Protein AF-A0A8I0H5X3-F1 (afdb_monomer_lite)

Radius of gyration: 12.1 Å; chains: 1; bounding box: 28×21×29 Å

pLDDT: mean 93.56, std 4.82, range [69.69, 97.94]

Secondary structure (DSSP, 8-state):
-HHHHHHHHHHHHHTT--EEEE--GGG--HHHHHHHHHHHGGGEEEE-TTS-HHHHHHHHHHHHSS-S--EEEE-GGGGGS----

Structure (mmCIF, N/CA/C/O backbone):
data_AF-A0A8I0H5X3-F1
#
_entry.id   AF-A0A8I0H5X3-F1
#
loop_
_atom_site.group_PDB
_atom_site.id
_atom_site.type_symbol
_atom_site.label_atom_id
_atom_site.label_alt_id
_atom_site.label_comp_id
_atom_site.label_asym_id
_atom_site.label_entity_id
_atom_site.label_seq_id
_atom_site.pdbx_PDB_ins_code
_atom_site.Cartn_x
_atom_site.Cartn_y
_atom_site.Cartn_z
_atom_site.occupancy
_atom_site.B_iso_or_equiv
_atom_site.auth_seq_id
_atom_site.auth_comp_id
_atom_site.auth_asym_id
_atom_site.auth_atom_id
_atom_site.pdbx_PDB_model_num
ATOM 1 N N . LYS A 1 1 ? 11.517 11.398 8.854 1.00 73.62 1 LYS A N 1
ATOM 2 C CA . LYS A 1 1 ? 10.286 11.526 8.028 1.00 73.62 1 LYS A CA 1
ATOM 3 C C . LYS A 1 1 ? 9.539 10.202 7.921 1.00 73.62 1 LYS A C 1
ATOM 5 O O . LYS A 1 1 ? 8.390 10.177 8.324 1.00 73.62 1 LYS A O 1
ATOM 10 N N . THR A 1 2 ? 10.179 9.119 7.466 1.00 79.38 2 THR A N 1
ATOM 11 C CA . THR A 1 2 ? 9.544 7.792 7.326 1.00 79.38 2 THR A CA 1
ATOM 12 C C . THR A 1 2 ? 8.820 7.326 8.590 1.00 79.38 2 THR A C 1
ATOM 14 O O . THR A 1 2 ? 7.674 6.921 8.482 1.00 79.38 2 THR A O 1
ATOM 17 N N . GLU A 1 3 ? 9.408 7.499 9.779 1.00 89.69 3 GLU A N 1
ATOM 18 C CA . GLU A 1 3 ? 8.727 7.129 11.034 1.00 89.69 3 GLU A CA 1
ATOM 19 C C . GLU A 1 3 ? 7.472 7.944 11.347 1.00 89.69 3 GLU A C 1
ATOM 21 O O . GLU A 1 3 ? 6.495 7.416 11.868 1.00 89.69 3 GLU A O 1
ATOM 26 N N . ILE A 1 4 ? 7.455 9.226 10.974 1.00 95.00 4 ILE A N 1
ATOM 27 C CA . ILE A 1 4 ? 6.251 10.051 11.119 1.00 95.00 4 ILE A CA 1
ATOM 28 C C . ILE A 1 4 ? 5.158 9.511 10.190 1.00 95.00 4 ILE A C 1
ATOM 30 O O . ILE A 1 4 ? 4.015 9.378 10.611 1.00 95.00 4 ILE A O 1
ATOM 34 N N . TYR A 1 5 ? 5.504 9.141 8.953 1.00 94.69 5 TYR A N 1
ATOM 35 C CA . TYR A 1 5 ? 4.539 8.548 8.025 1.00 94.69 5 TYR A CA 1
ATOM 36 C C . TYR A 1 5 ? 4.036 7.190 8.505 1.00 94.69 5 TYR A C 1
ATOM 38 O O . TYR A 1 5 ? 2.835 6.966 8.469 1.00 94.69 5 TYR A O 1
ATOM 46 N N . ILE A 1 6 ? 4.913 6.317 9.005 1.00 96.25 6 ILE A N 1
ATOM 47 C CA . ILE A 1 6 ? 4.519 5.014 9.561 1.00 96.25 6 ILE A CA 1
ATOM 48 C C . ILE A 1 6 ? 3.528 5.204 10.709 1.00 96.25 6 ILE A C 1
ATOM 50 O O . ILE A 1 6 ? 2.490 4.546 10.736 1.00 96.25 6 ILE A O 1
ATOM 54 N N . ARG A 1 7 ? 3.801 6.145 11.620 1.00 96.94 7 ARG A N 1
ATOM 55 C CA . ARG A 1 7 ? 2.891 6.460 12.722 1.00 96.94 7 ARG A CA 1
ATOM 56 C C . ARG A 1 7 ? 1.521 6.931 12.227 1.00 96.94 7 ARG A C 1
ATOM 58 O O . ARG A 1 7 ? 0.516 6.390 12.677 1.00 96.94 7 ARG A O 1
ATOM 65 N N . LEU A 1 8 ? 1.486 7.895 11.306 1.00 97.88 8 LEU A N 1
ATOM 66 C CA . LEU A 1 8 ? 0.235 8.433 10.761 1.00 97.88 8 LEU A CA 1
ATOM 67 C C . LEU A 1 8 ? -0.555 7.355 10.011 1.00 97.88 8 LEU A C 1
ATOM 69 O O . LEU A 1 8 ? -1.745 7.190 10.242 1.00 97.88 8 LEU A O 1
ATOM 73 N N . ILE A 1 9 ? 0.118 6.557 9.179 1.00 97.69 9 ILE A N 1
ATOM 74 C CA . ILE A 1 9 ? -0.498 5.416 8.493 1.00 97.69 9 ILE A CA 1
ATOM 75 C C . ILE A 1 9 ? -1.107 4.455 9.522 1.00 97.69 9 ILE A C 1
ATOM 77 O O . ILE A 1 9 ? -2.257 4.056 9.377 1.00 97.69 9 ILE A O 1
ATOM 81 N N . ALA A 1 10 ? -0.374 4.106 10.582 1.00 97.81 10 ALA A N 1
ATOM 82 C CA . ALA A 1 10 ? -0.867 3.191 11.607 1.00 97.81 10 ALA A CA 1
ATOM 83 C C . ALA A 1 10 ? -2.118 3.720 12.330 1.00 97.81 10 ALA A C 1
ATOM 85 O O . ALA A 1 10 ? -2.996 2.933 12.674 1.00 97.81 10 ALA A O 1
ATOM 86 N N . GLU A 1 11 ? -2.195 5.028 12.583 1.00 97.94 11 GLU A N 1
ATOM 87 C CA . GLU A 1 11 ? -3.361 5.674 13.199 1.00 97.94 11 GLU A CA 1
ATOM 88 C C . GLU A 1 11 ? -4.602 5.570 12.296 1.00 97.94 11 GLU A C 1
ATOM 90 O O . GLU A 1 11 ? -5.664 5.157 12.763 1.00 97.94 11 GLU A O 1
ATOM 95 N N . GLU A 1 12 ? -4.450 5.833 10.997 1.00 97.38 12 GLU A N 1
ATOM 96 C CA . GLU A 1 12 ? -5.529 5.716 10.010 1.00 97.38 12 GLU A CA 1
ATOM 97 C C . GLU A 1 12 ? -6.001 4.265 9.825 1.00 97.38 12 GLU A C 1
ATOM 99 O O . GLU A 1 12 ? -7.203 3.990 9.872 1.00 97.38 12 GLU A O 1
ATOM 104 N N . LEU A 1 13 ? -5.063 3.318 9.690 1.00 96.19 13 LEU A N 1
ATOM 105 C CA . LEU A 1 13 ? -5.386 1.895 9.542 1.00 96.19 13 LEU A CA 1
ATOM 106 C C . LEU A 1 13 ? -6.096 1.343 10.788 1.00 96.19 13 LEU A C 1
ATOM 108 O O . LEU A 1 13 ? -7.041 0.566 10.656 1.00 96.19 13 LEU A O 1
ATOM 112 N N . ARG A 1 14 ? -5.687 1.759 11.999 1.00 96.06 14 ARG A N 1
ATOM 113 C CA . ARG A 1 14 ? -6.360 1.380 13.259 1.00 96.06 14 ARG A CA 1
ATOM 114 C C . ARG A 1 14 ? -7.790 1.901 13.343 1.00 96.06 14 ARG A C 1
ATOM 116 O O . ARG A 1 14 ? -8.625 1.263 13.974 1.00 96.06 14 ARG A O 1
ATOM 123 N N . ALA A 1 15 ? -8.073 3.026 12.698 1.00 96.06 15 ALA A N 1
ATOM 124 C CA . ALA A 1 15 ? -9.422 3.560 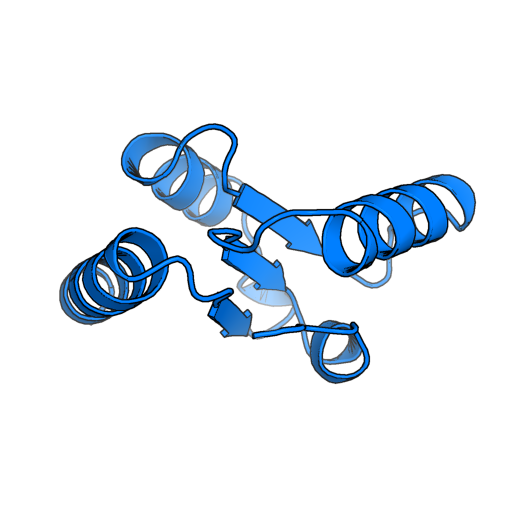12.580 1.00 96.06 15 ALA A CA 1
ATOM 125 C C . ALA A 1 15 ? -10.236 2.907 11.444 1.00 96.06 15 ALA A C 1
ATOM 127 O O . ALA A 1 15 ? -11.310 3.400 11.108 1.00 96.06 15 ALA A O 1
ATOM 128 N N . GLY A 1 16 ? -9.727 1.828 10.836 1.00 94.88 16 GLY A N 1
ATOM 129 C CA . GLY A 1 16 ? -10.382 1.105 9.749 1.00 94.88 16 GLY A CA 1
ATOM 130 C C . GLY A 1 16 ? -10.270 1.785 8.387 1.00 94.88 16 GLY A C 1
ATOM 131 O O . GLY A 1 16 ? -10.757 1.238 7.406 1.00 94.88 16 GLY A O 1
ATOM 132 N N . ARG A 1 17 ? -9.595 2.934 8.275 1.00 95.88 17 ARG A N 1
ATOM 133 C CA . ARG A 1 17 ? -9.521 3.683 7.017 1.00 95.88 17 ARG A CA 1
ATOM 134 C C . ARG A 1 17 ? -8.438 3.134 6.101 1.00 95.88 17 ARG A C 1
ATOM 136 O O . ARG A 1 17 ? -7.417 2.610 6.544 1.00 95.88 17 ARG A O 1
ATOM 143 N N . ASN A 1 18 ? -8.661 3.267 4.800 1.00 96.50 18 ASN A N 1
ATOM 144 C CA . ASN A 1 18 ? -7.640 2.992 3.798 1.00 96.50 18 ASN A CA 1
ATOM 145 C C . ASN A 1 18 ? -6.658 4.166 3.689 1.00 96.50 18 ASN A C 1
ATOM 147 O O . ASN A 1 18 ? -7.044 5.326 3.813 1.00 96.50 18 ASN A O 1
ATOM 151 N N . VAL A 1 19 ? -5.390 3.871 3.400 1.00 97.50 19 VAL A N 1
ATOM 152 C CA . VAL A 1 19 ? -4.339 4.879 3.221 1.00 97.50 19 VAL A CA 1
ATOM 153 C C . VAL A 1 19 ? -3.652 4.695 1.879 1.00 97.50 19 VAL A C 1
ATOM 155 O O . VAL A 1 19 ? -3.266 3.586 1.515 1.00 97.50 19 VAL A O 1
ATOM 158 N N . LEU A 1 20 ? -3.437 5.801 1.168 1.00 97.38 20 LEU A N 1
ATOM 159 C CA . LEU A 1 20 ? -2.611 5.843 -0.032 1.00 97.38 20 LEU A CA 1
ATOM 160 C C . LEU A 1 20 ? -1.274 6.518 0.267 1.00 97.38 20 LEU A C 1
ATOM 162 O O . LEU A 1 20 ? -1.212 7.732 0.456 1.00 97.38 20 LEU A O 1
ATOM 166 N N . TYR A 1 21 ? -0.193 5.743 0.256 1.00 96.75 21 TYR A N 1
ATOM 167 C CA . TYR A 1 21 ? 1.163 6.263 0.371 1.00 96.75 21 TYR A CA 1
ATOM 168 C C . TYR A 1 21 ? 1.817 6.352 -1.010 1.00 96.75 21 TYR A C 1
ATOM 170 O O . TYR A 1 21 ? 2.316 5.364 -1.556 1.00 96.75 21 TYR A O 1
ATOM 178 N N . MET A 1 22 ? 1.771 7.554 -1.592 1.00 95.25 22 MET A N 1
ATOM 179 C CA . MET A 1 22 ? 2.297 7.821 -2.929 1.00 95.25 22 MET A CA 1
ATOM 180 C C . MET A 1 22 ? 3.791 8.127 -2.913 1.00 95.25 22 MET A C 1
ATOM 182 O O . MET A 1 22 ? 4.283 8.921 -2.111 1.00 95.25 22 MET A O 1
ATOM 186 N N . LEU A 1 23 ? 4.498 7.540 -3.870 1.00 92.81 23 LEU A N 1
ATOM 187 C CA . LEU A 1 23 ? 5.932 7.680 -4.054 1.00 92.81 23 LEU A CA 1
ATOM 188 C C . LEU A 1 23 ? 6.240 8.066 -5.509 1.00 92.81 23 LEU A C 1
ATOM 190 O O . LEU A 1 23 ? 5.506 7.683 -6.427 1.00 92.81 23 LEU A O 1
ATOM 194 N N . PRO A 1 24 ? 7.349 8.779 -5.766 1.00 91.25 24 PRO A N 1
ATOM 195 C CA . PRO A 1 24 ? 7.938 8.821 -7.101 1.00 91.25 24 PRO A CA 1
ATOM 196 C C . PRO A 1 24 ? 8.196 7.400 -7.619 1.00 91.25 24 PRO A C 1
ATOM 198 O O . PRO A 1 24 ? 8.564 6.522 -6.842 1.00 91.25 24 PRO A O 1
ATOM 201 N N . GLU A 1 25 ? 8.064 7.166 -8.927 1.00 86.75 25 GLU A N 1
ATOM 202 C CA . GLU A 1 25 ? 8.206 5.816 -9.503 1.00 86.75 25 GLU A CA 1
ATOM 203 C C . GLU A 1 25 ? 9.566 5.174 -9.188 1.00 86.75 25 GLU A C 1
ATOM 205 O O . GLU A 1 25 ? 9.631 4.011 -8.799 1.00 86.75 25 GLU A O 1
ATOM 210 N N . ILE A 1 26 ? 10.638 5.966 -9.229 1.00 86.69 26 ILE A N 1
ATOM 211 C CA . ILE A 1 26 ? 11.998 5.539 -8.871 1.00 86.69 26 ILE A CA 1
ATOM 212 C C . ILE A 1 26 ? 12.178 5.198 -7.382 1.00 86.69 26 ILE A C 1
ATOM 214 O O . ILE A 1 26 ? 13.137 4.524 -7.019 1.00 86.69 26 ILE A O 1
ATOM 218 N N . ALA A 1 27 ? 11.280 5.668 -6.513 1.00 89.00 27 ALA A N 1
ATOM 219 C CA . ALA A 1 27 ? 11.351 5.464 -5.068 1.00 89.00 27 ALA A CA 1
ATOM 220 C C . ALA A 1 27 ? 10.565 4.229 -4.599 1.00 89.00 27 ALA A C 1
ATOM 222 O O . ALA A 1 27 ? 10.677 3.851 -3.432 1.00 89.00 27 ALA A O 1
ATOM 223 N N . LEU A 1 28 ? 9.801 3.575 -5.485 1.00 90.38 28 LEU A N 1
ATOM 224 C CA . LEU A 1 28 ? 9.100 2.327 -5.185 1.00 90.38 28 LEU A CA 1
ATOM 225 C C . LEU A 1 28 ? 10.077 1.138 -5.215 1.00 90.38 28 LEU A C 1
ATOM 227 O O . LEU A 1 28 ? 10.033 0.271 -6.087 1.00 90.38 28 LEU A O 1
ATOM 231 N N . THR A 1 29 ? 11.009 1.125 -4.267 1.00 92.12 29 THR A N 1
ATOM 232 C CA . THR A 1 29 ? 12.044 0.097 -4.165 1.00 92.12 29 THR A CA 1
ATOM 233 C C . THR A 1 29 ? 11.563 -1.102 -3.351 1.00 92.12 29 THR A C 1
ATOM 235 O O . THR A 1 29 ? 10.721 -0.980 -2.456 1.00 92.12 29 THR A O 1
ATOM 238 N N . ALA A 1 30 ? 12.151 -2.275 -3.608 1.00 91.75 30 ALA A N 1
ATOM 239 C CA . ALA A 1 30 ? 11.874 -3.486 -2.834 1.00 91.75 30 ALA A CA 1
ATOM 240 C C . ALA A 1 30 ? 12.162 -3.298 -1.333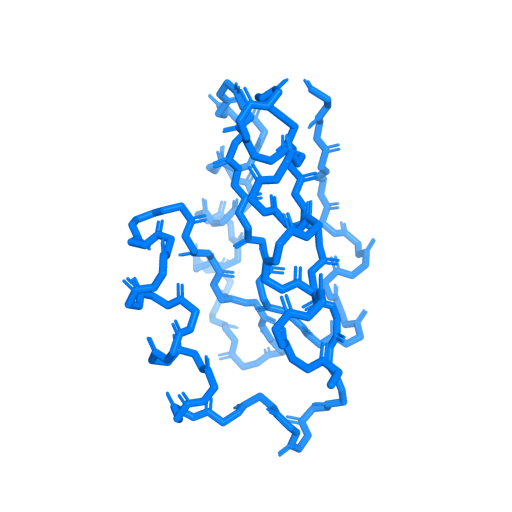 1.00 91.75 30 ALA A C 1
ATOM 242 O O . ALA A 1 30 ? 11.423 -3.815 -0.503 1.00 91.75 30 ALA A O 1
ATOM 243 N N . GLN A 1 31 ? 13.180 -2.504 -0.980 1.00 93.88 31 GLN A N 1
ATOM 244 C CA . GLN A 1 31 ? 13.518 -2.185 0.409 1.00 93.88 31 GLN A CA 1
ATOM 245 C C . GLN A 1 31 ? 12.404 -1.400 1.112 1.00 93.88 31 GLN A C 1
ATOM 247 O O . GLN A 1 31 ? 12.062 -1.702 2.253 1.00 93.88 31 GLN A O 1
ATOM 252 N N . LEU A 1 32 ? 11.831 -0.389 0.449 1.00 93.19 32 LEU A N 1
ATOM 253 C CA . LEU A 1 32 ? 10.747 0.396 1.036 1.00 93.19 32 LEU A CA 1
ATOM 254 C C . LEU A 1 32 ? 9.471 -0.438 1.166 1.00 93.19 32 LEU A C 1
ATOM 256 O O . LEU A 1 32 ? 8.827 -0.396 2.210 1.00 93.19 32 LEU A O 1
ATOM 260 N N . ILE A 1 33 ? 9.139 -1.228 0.141 1.00 94.25 33 ILE A N 1
ATOM 261 C CA . ILE A 1 33 ? 8.013 -2.170 0.191 1.00 94.25 33 ILE A CA 1
ATOM 262 C C . ILE A 1 33 ? 8.206 -3.175 1.330 1.00 94.25 33 ILE A C 1
ATOM 264 O O . ILE A 1 33 ? 7.265 -3.411 2.081 1.00 94.25 33 ILE A O 1
ATOM 268 N N . GLY A 1 34 ? 9.412 -3.736 1.470 1.00 95.81 34 GLY A N 1
ATOM 269 C CA . GLY A 1 34 ? 9.780 -4.643 2.556 1.00 95.81 34 GLY A CA 1
ATOM 270 C C . GLY A 1 34 ? 9.525 -4.005 3.914 1.00 95.81 34 GLY A C 1
ATOM 271 O O . GLY A 1 34 ? 8.718 -4.518 4.674 1.00 95.81 34 GLY A O 1
ATOM 272 N N . ARG A 1 35 ? 10.055 -2.797 4.142 1.00 95.06 35 ARG A N 1
ATOM 273 C CA . ARG A 1 35 ? 9.810 -2.047 5.380 1.00 95.06 35 ARG A CA 1
ATOM 274 C C . ARG A 1 35 ? 8.319 -1.845 5.658 1.00 95.06 35 ARG A C 1
ATOM 276 O O . ARG A 1 35 ? 7.876 -2.040 6.780 1.00 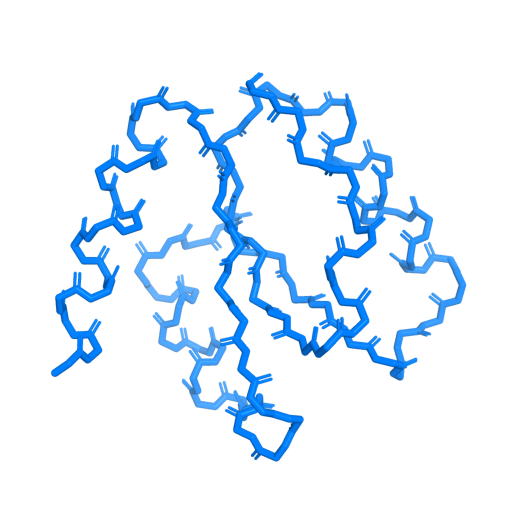95.06 35 ARG A O 1
ATOM 283 N N . MET A 1 36 ? 7.525 -1.448 4.661 1.00 96.94 36 MET A N 1
ATOM 284 C CA . MET A 1 36 ? 6.079 -1.282 4.865 1.00 96.94 36 MET A CA 1
ATOM 285 C C . MET A 1 36 ? 5.402 -2.612 5.219 1.00 96.94 36 MET A C 1
ATOM 287 O O . MET A 1 36 ? 4.521 -2.630 6.073 1.00 96.94 36 MET A O 1
ATOM 291 N N . ARG A 1 37 ? 5.820 -3.724 4.605 1.00 97.25 37 ARG A N 1
ATOM 292 C CA . ARG A 1 37 ? 5.322 -5.066 4.944 1.00 97.25 37 ARG A CA 1
ATOM 293 C C . ARG A 1 37 ? 5.741 -5.500 6.346 1.00 97.25 37 ARG A C 1
ATOM 295 O O . ARG A 1 37 ? 4.918 -6.082 7.036 1.00 97.25 37 ARG A O 1
ATOM 302 N N . ASP A 1 38 ? 6.945 -5.162 6.794 1.00 97.06 38 ASP A N 1
ATOM 303 C CA . ASP A 1 38 ? 7.398 -5.463 8.157 1.00 97.06 38 ASP A CA 1
ATOM 304 C C . ASP A 1 38 ? 6.529 -4.752 9.211 1.00 97.06 38 ASP A C 1
ATOM 306 O O . ASP A 1 38 ? 6.237 -5.319 10.261 1.00 97.06 38 ASP A O 1
ATOM 310 N N . HIS A 1 39 ? 6.065 -3.529 8.924 1.00 96.75 39 HIS A N 1
ATOM 311 C CA . HIS A 1 39 ? 5.202 -2.767 9.836 1.00 96.75 39 HIS A CA 1
ATOM 312 C C . HIS A 1 39 ? 3.711 -3.117 9.740 1.00 96.75 39 HIS A C 1
ATOM 314 O O . HIS A 1 39 ? 3.015 -3.080 10.753 1.00 96.75 39 HIS A O 1
ATOM 320 N N . PHE A 1 40 ? 3.198 -3.393 8.537 1.00 97.44 40 PHE A N 1
ATOM 321 C CA . PHE A 1 40 ? 1.752 -3.465 8.277 1.00 97.44 40 PHE A CA 1
ATOM 322 C C . PHE A 1 40 ? 1.275 -4.816 7.720 1.00 97.44 40 PHE A C 1
ATOM 324 O O . PHE A 1 40 ? 0.076 -5.005 7.517 1.00 97.44 40 PHE A O 1
ATOM 331 N N . GLY A 1 41 ? 2.189 -5.755 7.469 1.00 96.38 41 GLY A N 1
ATOM 332 C CA . GLY A 1 41 ? 1.888 -7.112 7.017 1.00 96.38 41 GLY A CA 1
ATOM 333 C C . GLY A 1 41 ? 1.011 -7.154 5.765 1.00 96.38 41 GLY A C 1
ATOM 334 O O . GLY A 1 41 ? 1.260 -6.466 4.770 1.00 96.38 41 GLY A O 1
ATOM 335 N N . ASP A 1 42 ? -0.054 -7.949 5.843 1.00 94.12 42 ASP A N 1
ATOM 336 C CA . ASP A 1 42 ? -0.982 -8.204 4.737 1.00 94.12 42 ASP A CA 1
ATOM 337 C C . ASP A 1 42 ? -1.892 -7.016 4.392 1.00 94.12 42 ASP A C 1
ATOM 339 O O . ASP A 1 42 ? -2.589 -7.042 3.374 1.00 94.12 42 ASP A O 1
ATOM 343 N N . ALA A 1 43 ? -1.876 -5.943 5.193 1.00 95.75 43 ALA A N 1
ATOM 344 C CA . ALA A 1 43 ? -2.578 -4.711 4.845 1.00 95.75 43 ALA A CA 1
ATOM 345 C C . ALA A 1 43 ? -1.941 -4.002 3.636 1.00 95.75 43 ALA A C 1
ATOM 347 O O . ALA A 1 43 ? -2.600 -3.175 3.000 1.00 95.75 43 ALA A O 1
ATOM 348 N N . VAL A 1 44 ? -0.677 -4.310 3.311 1.00 97.50 44 VAL A N 1
ATOM 349 C CA . VAL A 1 44 ? 0.077 -3.653 2.237 1.00 97.50 44 VAL A CA 1
ATOM 350 C C . VAL A 1 44 ? -0.318 -4.172 0.858 1.00 97.50 44 VAL A C 1
ATOM 352 O O . VAL A 1 44 ? -0.117 -5.336 0.510 1.00 97.50 44 VAL A O 1
ATOM 355 N N . ILE A 1 45 ? -0.761 -3.255 0.006 1.00 96.44 45 ILE A N 1
ATOM 356 C CA . ILE A 1 45 ? -1.018 -3.467 -1.415 1.00 96.44 45 ILE A CA 1
ATOM 357 C C . ILE A 1 45 ? -0.036 -2.609 -2.211 1.00 96.44 45 ILE A C 1
ATOM 359 O O . ILE A 1 45 ? 0.021 -1.397 -2.041 1.00 96.44 45 ILE A O 1
ATOM 363 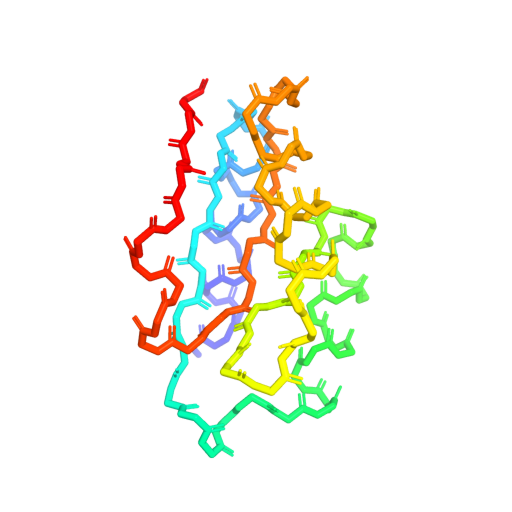N N . VAL A 1 46 ? 0.735 -3.223 -3.108 1.00 95.88 46 VAL A N 1
ATOM 364 C CA . VAL A 1 46 ? 1.661 -2.492 -3.988 1.00 95.88 46 VAL A CA 1
ATOM 365 C C . VAL A 1 46 ? 0.974 -2.199 -5.317 1.00 95.88 46 VAL A C 1
ATOM 367 O O . VAL A 1 46 ? 0.439 -3.119 -5.937 1.00 95.88 46 VAL A O 1
ATOM 370 N N . TYR A 1 47 ? 1.013 -0.943 -5.774 1.00 96.44 47 TYR A N 1
ATOM 371 C CA . TYR A 1 47 ? 0.398 -0.539 -7.041 1.00 96.44 47 TYR A CA 1
ATOM 372 C C . TYR A 1 47 ? 1.312 0.302 -7.940 1.00 96.44 47 TYR A C 1
ATOM 374 O O . TYR A 1 47 ? 1.715 1.411 -7.592 1.00 96.44 47 TYR A O 1
ATOM 382 N N . HIS A 1 48 ? 1.591 -0.192 -9.148 1.00 93.88 48 HIS A N 1
ATOM 383 C CA . HIS A 1 48 ? 2.375 0.524 -10.156 1.00 93.88 48 HIS A CA 1
ATOM 384 C C . HIS A 1 48 ? 1.978 0.170 -11.595 1.00 93.88 48 HIS A C 1
ATOM 386 O O . HIS A 1 48 ? 1.286 -0.815 -11.851 1.00 93.88 48 HIS A O 1
ATOM 392 N N . SER A 1 49 ? 2.479 0.955 -12.552 1.00 88.31 49 SER A N 1
ATOM 393 C CA . SER A 1 49 ? 2.225 0.831 -13.999 1.00 88.31 49 SER A CA 1
ATOM 394 C C . SER A 1 49 ? 2.481 -0.577 -14.558 1.00 88.31 49 SER A C 1
ATOM 396 O O . SER A 1 49 ? 1.690 -1.076 -15.352 1.00 88.31 49 SER A O 1
ATOM 398 N N . ARG A 1 50 ? 3.540 -1.254 -14.093 1.00 89.62 50 ARG A N 1
ATOM 399 C CA . ARG A 1 50 ? 3.939 -2.600 -14.562 1.00 89.62 50 ARG A CA 1
ATOM 400 C C . ARG A 1 50 ? 3.073 -3.773 -14.072 1.00 89.62 50 ARG A C 1
ATOM 402 O O . ARG A 1 50 ? 3.411 -4.918 -14.350 1.00 89.62 50 ARG A O 1
ATOM 409 N N . LEU A 1 51 ? 2.006 -3.535 -13.305 1.00 92.69 51 LEU A N 1
ATOM 410 C CA . LEU A 1 51 ? 1.062 -4.606 -12.966 1.00 92.69 51 LEU A CA 1
ATOM 411 C C . LEU A 1 51 ? 0.364 -5.107 -14.235 1.00 92.69 51 LEU A C 1
ATOM 413 O O . LEU A 1 51 ? 0.100 -4.332 -15.149 1.00 92.69 51 LEU A O 1
ATOM 417 N N . THR A 1 52 ? 0.037 -6.395 -14.288 1.00 96.06 52 THR A N 1
ATOM 418 C CA . THR A 1 52 ? -0.834 -6.925 -15.345 1.00 96.06 52 THR A CA 1
ATOM 419 C C . THR A 1 52 ? -2.282 -6.501 -15.098 1.00 96.06 52 THR A C 1
ATOM 421 O O . THR A 1 52 ? -2.654 -6.195 -13.961 1.00 96.06 52 THR A O 1
ATOM 424 N N . ASP A 1 53 ? -3.123 -6.522 -16.133 1.00 94.50 53 ASP A N 1
ATOM 425 C CA . ASP A 1 53 ? -4.548 -6.187 -15.998 1.00 94.50 53 ASP A CA 1
ATOM 426 C C . ASP A 1 53 ? -5.263 -7.054 -14.965 1.00 94.50 53 ASP A C 1
ATOM 428 O O . ASP A 1 53 ? -5.983 -6.533 -14.116 1.00 94.50 53 ASP A O 1
ATOM 432 N N . ASN A 1 54 ? -4.977 -8.356 -14.948 1.00 96.31 54 ASN A N 1
ATOM 433 C CA . ASN A 1 54 ? -5.549 -9.269 -13.960 1.00 96.31 54 ASN A CA 1
ATOM 434 C C . ASN A 1 54 ? -5.190 -8.847 -12.529 1.00 96.31 54 ASN A C 1
ATOM 436 O O . ASN A 1 54 ? -6.055 -8.812 -11.656 1.00 96.31 54 ASN A O 1
ATOM 440 N N . ARG A 1 55 ? -3.933 -8.446 -12.289 1.00 95.12 55 ARG A N 1
ATOM 441 C CA . ARG A 1 55 ? -3.500 -7.981 -10.965 1.00 95.12 55 ARG A CA 1
ATOM 442 C C . ARG A 1 55 ? -4.095 -6.623 -10.606 1.00 95.12 55 ARG A C 1
ATOM 444 O O . ARG A 1 55 ? -4.448 -6.422 -9.448 1.00 95.12 55 ARG A O 1
ATOM 451 N N . ARG A 1 56 ? -4.253 -5.711 -11.573 1.00 95.50 56 ARG A N 1
ATOM 452 C CA . ARG A 1 56 ? -4.990 -4.454 -11.361 1.00 95.50 56 ARG A CA 1
ATOM 453 C C . ARG A 1 56 ? -6.439 -4.727 -10.960 1.00 95.50 56 ARG A C 1
ATOM 455 O O . ARG A 1 56 ? -6.905 -4.153 -9.980 1.00 95.50 56 ARG A O 1
ATOM 462 N N . ALA A 1 57 ? -7.121 -5.630 -11.663 1.00 94.94 57 ALA A N 1
ATOM 463 C CA . ALA A 1 57 ? -8.500 -6.011 -11.374 1.00 94.94 57 ALA A CA 1
ATOM 464 C C . ALA A 1 57 ? -8.645 -6.698 -10.004 1.00 94.94 57 ALA A C 1
ATOM 466 O O . ALA A 1 57 ? -9.606 -6.430 -9.284 1.00 94.94 57 ALA A O 1
ATOM 467 N N . ASP A 1 58 ? -7.689 -7.549 -9.616 1.00 94.62 58 ASP A N 1
ATOM 468 C CA . ASP A 1 58 ? -7.638 -8.146 -8.275 1.00 94.62 58 ASP A CA 1
ATOM 469 C C . ASP A 1 58 ? -7.495 -7.077 -7.186 1.00 94.62 58 ASP A C 1
ATOM 471 O O . ASP A 1 58 ? -8.222 -7.107 -6.194 1.00 94.62 58 ASP A O 1
ATOM 475 N N . VAL A 1 59 ? -6.569 -6.127 -7.362 1.00 94.75 59 VAL A N 1
ATOM 476 C CA . VAL A 1 59 ? -6.365 -5.014 -6.421 1.00 94.75 59 VAL A CA 1
ATOM 477 C C . VAL A 1 59 ? -7.629 -4.170 -6.308 1.00 94.75 59 VAL A C 1
ATOM 479 O O . VAL A 1 59 ? -8.079 -3.903 -5.197 1.00 94.75 59 VAL A O 1
ATOM 482 N N . TYR A 1 60 ? -8.230 -3.812 -7.442 1.00 94.56 60 TYR A N 1
ATOM 483 C CA . TYR A 1 60 ? -9.476 -3.055 -7.483 1.00 94.56 60 TYR A CA 1
ATOM 484 C C . TYR A 1 60 ? -10.579 -3.765 -6.690 1.00 94.56 60 TYR A C 1
ATOM 486 O O . TYR A 1 60 ? -11.133 -3.179 -5.765 1.00 94.56 60 TYR A O 1
ATOM 494 N N . ARG A 1 61 ? -10.828 -5.055 -6.971 1.00 93.50 61 ARG A N 1
ATOM 495 C CA . ARG A 1 61 ? -11.828 -5.872 -6.259 1.00 93.50 61 ARG A CA 1
ATOM 496 C C . ARG A 1 61 ? -11.557 -5.969 -4.758 1.00 93.50 61 ARG A C 1
ATOM 498 O O . ARG A 1 61 ? -12.491 -5.880 -3.967 1.00 93.50 61 ARG A O 1
ATOM 505 N N . ARG A 1 62 ? -10.292 -6.127 -4.358 1.00 92.12 62 ARG A N 1
ATOM 506 C CA . ARG A 1 62 ? -9.896 -6.175 -2.940 1.00 92.12 62 ARG A CA 1
ATOM 507 C C . ARG A 1 62 ? -10.161 -4.861 -2.209 1.00 92.12 62 ARG A C 1
ATOM 509 O O . ARG A 1 62 ? -10.533 -4.909 -1.044 1.00 92.12 62 ARG A O 1
ATOM 516 N N . LEU A 1 63 ? -9.950 -3.722 -2.868 1.00 94.12 63 LEU A N 1
ATOM 517 C CA . LEU A 1 63 ? -10.181 -2.406 -2.272 1.00 94.12 63 LEU A CA 1
ATOM 518 C C . LEU A 1 63 ? -11.675 -2.103 -2.126 1.00 94.12 63 LEU A C 1
ATOM 520 O O . LEU A 1 63 ? -12.090 -1.669 -1.060 1.00 94.12 63 LEU A O 1
ATOM 524 N N . ILE A 1 64 ? -12.487 -2.381 -3.152 1.00 93.94 64 ILE A N 1
ATOM 525 C CA . ILE A 1 64 ? -13.937 -2.111 -3.101 1.00 93.94 64 ILE A CA 1
ATOM 526 C C . ILE A 1 64 ? -14.711 -3.095 -2.218 1.00 93.94 64 ILE A C 1
ATOM 528 O O . ILE A 1 64 ? -15.729 -2.725 -1.650 1.00 93.94 64 ILE A O 1
ATOM 532 N N . GLY A 1 65 ? -14.266 -4.353 -2.137 1.00 89.62 65 GLY A N 1
ATOM 533 C CA . GLY A 1 65 ? -14.939 -5.401 -1.364 1.00 89.62 65 GLY A CA 1
ATOM 534 C C . GLY A 1 65 ? -14.408 -5.552 0.060 1.00 89.62 65 GLY A C 1
ATOM 535 O O . GLY A 1 65 ? -14.889 -6.403 0.803 1.00 89.62 65 GLY A O 1
ATOM 536 N N . GLY A 1 66 ? -13.375 -4.790 0.425 1.00 86.25 66 GLY A N 1
ATOM 537 C CA . GLY A 1 66 ? -12.767 -4.833 1.749 1.00 86.25 66 GLY A CA 1
ATOM 538 C C . GLY A 1 66 ? -13.495 -3.938 2.750 1.00 86.25 66 GLY A C 1
ATOM 539 O O . GLY A 1 66 ? -14.076 -2.924 2.385 1.00 86.25 66 GLY A O 1
ATOM 540 N N . SER A 1 67 ? -13.385 -4.270 4.034 1.00 86.56 67 SER A N 1
ATOM 541 C CA . SER A 1 67 ? -13.892 -3.463 5.154 1.00 86.56 67 SER A CA 1
ATOM 542 C C . SER A 1 67 ? -12.944 -2.319 5.556 1.00 86.56 67 SER A C 1
ATOM 544 O O . SER A 1 67 ? -12.881 -1.962 6.729 1.00 86.56 67 SER A O 1
ATOM 546 N N . GLY A 1 68 ? -12.125 -1.830 4.620 1.00 90.94 68 GLY A N 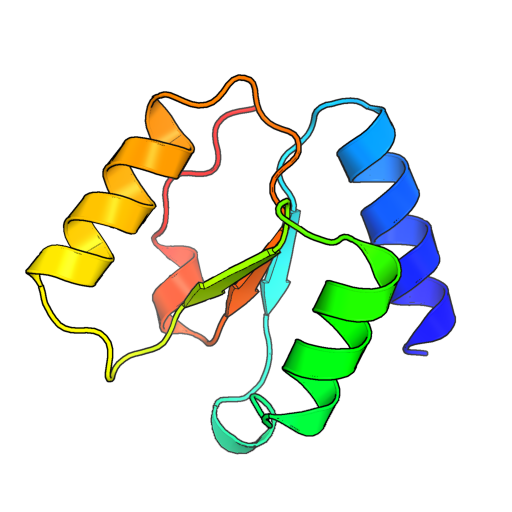1
ATOM 547 C CA . GLY A 1 68 ? -11.077 -0.846 4.892 1.00 90.94 68 GLY A CA 1
ATOM 548 C C . GLY A 1 68 ? -9.772 -1.418 5.472 1.00 90.94 68 GLY A C 1
ATOM 549 O O . GLY A 1 68 ? -9.451 -2.603 5.314 1.00 90.94 68 GLY A O 1
ATOM 550 N N . GLY A 1 69 ? -8.976 -0.552 6.103 1.00 94.88 69 GLY A N 1
ATOM 551 C CA . GLY A 1 69 ? -7.709 -0.902 6.754 1.00 94.88 69 GLY A CA 1
ATOM 552 C C . GLY A 1 69 ? -6.636 -1.428 5.796 1.00 94.88 69 GLY A C 1
ATOM 553 O O . GLY A 1 69 ? -5.906 -2.362 6.135 1.00 94.88 69 GLY A O 1
ATOM 554 N N . ARG A 1 70 ? -6.557 -0.895 4.573 1.00 96.50 70 ARG A N 1
ATOM 555 C CA . ARG A 1 70 ? -5.511 -1.231 3.593 1.00 96.50 70 ARG A CA 1
ATOM 556 C C . ARG A 1 70 ? -4.549 -0.072 3.387 1.00 96.50 70 ARG A C 1
ATOM 558 O O . ARG A 1 70 ? -4.962 1.078 3.276 1.00 96.50 70 ARG A O 1
ATOM 565 N N . LEU A 1 71 ? -3.265 -0.395 3.264 1.00 97.69 71 LEU A N 1
ATOM 566 C CA . LEU A 1 71 ? -2.223 0.537 2.851 1.00 97.69 71 LEU A CA 1
ATOM 567 C C . LEU A 1 71 ? -1.861 0.274 1.393 1.00 97.69 71 LEU A C 1
ATOM 569 O O . LEU A 1 71 ? -1.210 -0.721 1.081 1.00 97.69 71 LEU A O 1
ATOM 573 N N . VAL A 1 72 ? -2.214 1.190 0.501 1.00 97.56 72 VAL A N 1
ATOM 574 C CA . VAL A 1 72 ? -1.723 1.171 -0.876 1.00 97.56 72 VAL A CA 1
ATOM 575 C C . VAL A 1 72 ? -0.398 1.924 -0.940 1.00 97.56 72 VAL A C 1
ATOM 577 O O . VAL A 1 72 ? -0.356 3.137 -0.755 1.00 97.56 72 VAL A O 1
ATOM 580 N N . VAL A 1 73 ? 0.687 1.217 -1.240 1.00 97.31 73 VAL A N 1
ATOM 581 C CA . VAL A 1 73 ? 1.991 1.807 -1.562 1.00 97.31 73 VAL A CA 1
ATOM 582 C C . VAL A 1 73 ? 2.091 1.894 -3.081 1.00 97.31 73 VAL A C 1
ATOM 584 O O . VAL A 1 73 ? 2.181 0.866 -3.759 1.00 97.31 73 VAL A O 1
ATOM 587 N N . GLY A 1 74 ? 2.032 3.107 -3.634 1.00 96.06 74 GLY A N 1
ATOM 588 C CA . GLY A 1 74 ? 1.849 3.279 -5.074 1.00 96.06 74 GLY A CA 1
ATOM 589 C C . GLY A 1 74 ? 2.545 4.480 -5.700 1.00 96.06 74 GLY A C 1
ATOM 590 O O . GLY A 1 74 ? 3.101 5.335 -5.017 1.00 96.06 74 GLY A O 1
ATOM 591 N N . VAL A 1 75 ? 2.537 4.517 -7.031 1.00 95.75 75 VAL A N 1
ATOM 592 C CA . VAL A 1 75 ? 3.076 5.626 -7.847 1.00 95.75 75 VAL A CA 1
ATOM 593 C C . VAL A 1 75 ? 1.953 6.530 -8.353 1.00 95.75 75 VAL A C 1
ATOM 595 O O . VAL A 1 75 ? 0.796 6.301 -8.043 1.00 95.75 75 VAL A O 1
ATOM 598 N N . ARG A 1 76 ? 2.242 7.527 -9.199 1.00 94.38 76 ARG A N 1
ATOM 599 C CA . ARG A 1 76 ? 1.237 8.476 -9.726 1.00 94.38 76 ARG A CA 1
ATOM 600 C C . ARG A 1 76 ? -0.091 7.835 -10.166 1.00 94.38 76 ARG A C 1
ATOM 602 O O . ARG A 1 76 ? -1.144 8.379 -9.858 1.00 94.38 76 ARG A O 1
ATOM 609 N N . SER A 1 77 ? -0.060 6.693 -10.855 1.00 92.69 77 SER A N 1
ATOM 610 C CA . SER A 1 77 ? -1.271 6.017 -11.344 1.00 92.69 77 SER A CA 1
ATOM 611 C C . SER A 1 77 ? -2.194 5.483 -10.242 1.00 92.69 77 SER A C 1
ATOM 613 O O . SER A 1 77 ? -3.360 5.216 -10.518 1.00 92.69 77 SER A O 1
ATOM 615 N N . SER A 1 78 ? -1.714 5.330 -9.004 1.00 95.12 78 SER A N 1
ATOM 616 C CA . SER A 1 78 ? -2.518 4.839 -7.880 1.00 95.12 78 SER A CA 1
ATOM 617 C C . SER A 1 78 ? -3.571 5.836 -7.405 1.00 95.12 78 SER A C 1
ATOM 619 O O . SER A 1 78 ? -4.482 5.439 -6.691 1.00 95.12 78 SER A O 1
ATOM 621 N N . VAL A 1 79 ? -3.475 7.111 -7.799 1.00 94.56 7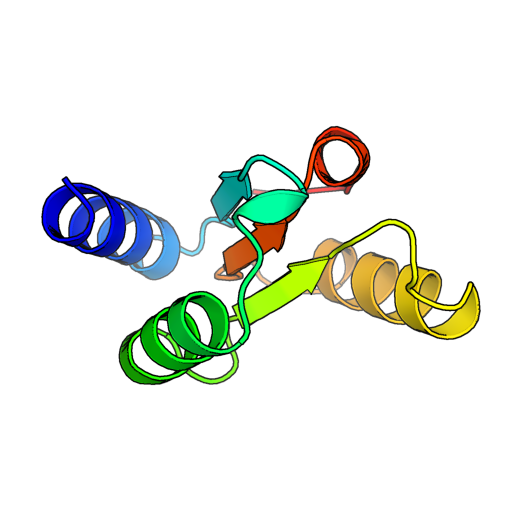9 VAL A N 1
ATOM 622 C CA . VAL A 1 79 ? -4.460 8.150 -7.442 1.00 94.56 79 VAL A CA 1
ATOM 623 C C . VAL A 1 79 ? -5.866 7.846 -7.977 1.00 94.56 79 VAL A C 1
ATOM 625 O O . VAL A 1 79 ? -6.845 8.379 -7.474 1.00 94.56 79 VAL A O 1
ATOM 628 N N . LEU A 1 80 ? -5.967 6.980 -8.990 1.00 92.94 80 LEU A N 1
ATOM 629 C CA . LEU A 1 80 ? -7.226 6.579 -9.622 1.00 92.94 80 LEU A CA 1
ATOM 630 C C . LEU A 1 80 ? -7.870 5.349 -8.963 1.00 92.94 80 LEU A C 1
ATOM 632 O O . LEU A 1 80 ? -8.917 4.890 -9.415 1.00 92.94 80 LEU A O 1
ATOM 636 N N . LEU A 1 81 ? -7.230 4.763 -7.948 1.00 94.00 81 LEU A N 1
ATOM 637 C CA . LEU A 1 81 ? -7.791 3.612 -7.251 1.00 94.00 81 LEU A CA 1
ATOM 638 C C . LEU A 1 81 ? -8.974 4.030 -6.371 1.00 94.00 81 LEU A C 1
ATOM 640 O O . LEU A 1 81 ? -8.911 5.076 -5.724 1.00 94.00 81 LEU A O 1
ATOM 644 N N . PRO A 1 82 ? -10.025 3.197 -6.278 1.00 92.06 82 PRO A N 1
ATOM 645 C CA . PRO A 1 82 ? -11.075 3.418 -5.302 1.00 92.06 82 PRO A CA 1
ATOM 646 C C . PRO A 1 82 ? -10.513 3.180 -3.898 1.00 92.06 82 PRO A C 1
ATOM 648 O O . PRO A 1 82 ? -9.916 2.138 -3.623 1.00 92.06 82 PRO A O 1
ATOM 651 N N . LEU A 1 83 ? -10.720 4.143 -3.006 1.00 90.81 83 LEU A N 1
ATOM 652 C CA . LEU A 1 83 ? -10.376 4.041 -1.590 1.00 90.81 83 LEU A CA 1
ATOM 653 C C . LEU A 1 83 ? -11.642 4.342 -0.786 1.00 90.81 83 LEU A C 1
ATOM 655 O O . LEU A 1 83 ? -11.822 5.478 -0.348 1.00 90.81 83 LEU A O 1
ATOM 659 N N . PRO A 1 84 ? -12.563 3.367 -0.667 1.00 85.50 84 PRO A N 1
ATOM 660 C CA . PRO A 1 84 ? -13.742 3.543 0.170 1.00 85.50 84 PRO A CA 1
ATOM 661 C C . PRO A 1 84 ? -13.320 3.790 1.623 1.00 85.50 84 PRO A C 1
ATOM 663 O O . PRO A 1 84 ? -12.245 3.348 2.044 1.00 85.50 84 PRO A O 1
ATOM 666 N N . LEU A 1 85 ? -14.146 4.542 2.349 1.00 69.69 85 LEU A N 1
ATOM 667 C CA . LEU A 1 85 ? -13.953 4.817 3.773 1.00 69.69 85 LEU A CA 1
ATOM 668 C C . LEU A 1 85 ? -14.258 3.586 4.623 1.00 69.69 85 LEU A C 1
ATOM 670 O O . LEU A 1 85 ? -15.212 2.857 4.269 1.00 69.69 85 LEU A O 1
#

Sequence (85 aa):
KTEIYIRLIAEELRAGRNVLYMLPEIALTAQLIGRMRDHFGDAVIVYHSRLTDNRRADVYRRLIGGSGGRLVVGVRSSVLLPLPL

Foldseek 3Di:
DVVVVLVVLVVQLVVQFEEEDEDAPVPPDPVVLVVSCVSQPPLEDEDEPPDDPVSVVVVLCCQVVDSGSHYYHYYPVCVPHDGDD

InterPro domains:
  IPR027417 P-loop containing nucleoside triphosphate hydrolase [G3DSA:3.40.50.300] (1-85)
  IPR027417 P-loop containing nucleoside triphosphate hydrolase [SSF52540] (1-73)

Organism: NCBI:txid611301